Protein AF-A0A5K0ZBX3-F1 (afdb_monomer_lite)

Sequence (107 aa):
KVVLGSLRELPEEIGRLTSLRVLQLAEGHMQKIPESVGRLTNLQELKEILCADLKTIPDISNLQALRRLRLSNCYRLMDVPGLSKLRCLESLKLDACEALDMNDMIK

InterPro domains:
  IPR032675 Leucine-rich repeat domain superfamily [G3DSA:3.80.10.10] (5-105)
  IPR055414 Disease resistance R13L4/SHOC-2-like, LRR domain [PF23598] (7-98)

Foldseek 3Di:
DDEAAADQEDDLCVLVPLCAAEYHDAHYQHAAYDLSVLNNLNHAYDERAQHQNHQEYHANLSNQNHAYDYYENNCNHAEYHNLCNHPRHNYDHDHNPNNYDCPVVVD

Structure (mmCIF, N/CA/C/O backbone):
data_AF-A0A5K0ZBX3-F1
#
_entry.id   AF-A0A5K0ZBX3-F1
#
loop_
_atom_site.group_PDB
_atom_site.id
_atom_site.type_symbol
_atom_site.label_atom_id
_atom_site.label_alt_id
_atom_site.label_comp_id
_atom_site.label_asym_id
_atom_site.label_entity_id
_atom_site.label_seq_id
_atom_site.pdbx_PDB_ins_code
_atom_site.Cartn_x
_atom_site.Cartn_y
_atom_site.Cartn_z
_atom_site.occupancy
_atom_site.B_iso_or_equiv
_atom_site.auth_seq_id
_atom_site.auth_comp_id
_atom_site.auth_asym_id
_atom_site.auth_atom_id
_atom_site.pdbx_PDB_model_num
ATOM 1 N N . LYS A 1 1 ? -15.999 -3.789 2.372 1.00 85.94 1 LYS A N 1
ATOM 2 C CA . LYS A 1 1 ? -15.137 -4.193 1.235 1.00 85.94 1 LYS A CA 1
ATOM 3 C C . LYS A 1 1 ? -15.500 -3.293 0.068 1.00 85.94 1 LYS A C 1
ATOM 5 O O . LYS A 1 1 ? -16.689 -3.108 -0.141 1.00 85.94 1 LYS A O 1
ATOM 10 N N . VAL A 1 2 ? -14.520 -2.742 -0.639 1.00 84.56 2 VAL A N 1
ATOM 11 C CA . VAL A 1 2 ? -14.715 -1.976 -1.879 1.00 84.56 2 VAL A CA 1
ATOM 12 C C . VAL A 1 2 ? -13.906 -2.665 -2.974 1.00 84.56 2 VAL A C 1
ATOM 14 O O . VAL A 1 2 ? -12.758 -3.042 -2.732 1.00 84.56 2 VAL A O 1
ATOM 17 N N . VAL A 1 3 ? -14.528 -2.875 -4.134 1.00 82.25 3 VAL A N 1
ATOM 18 C CA . VAL A 1 3 ? -13.886 -3.397 -5.346 1.00 82.25 3 VAL A CA 1
ATOM 19 C C . VAL A 1 3 ? -14.121 -2.373 -6.442 1.00 82.25 3 VAL A C 1
ATOM 21 O O . VAL A 1 3 ? -15.266 -1.993 -6.675 1.00 82.25 3 VAL A O 1
ATOM 24 N N . LEU A 1 4 ? -13.051 -1.910 -7.071 1.00 76.81 4 LEU A N 1
ATOM 25 C CA . LEU A 1 4 ? -13.109 -0.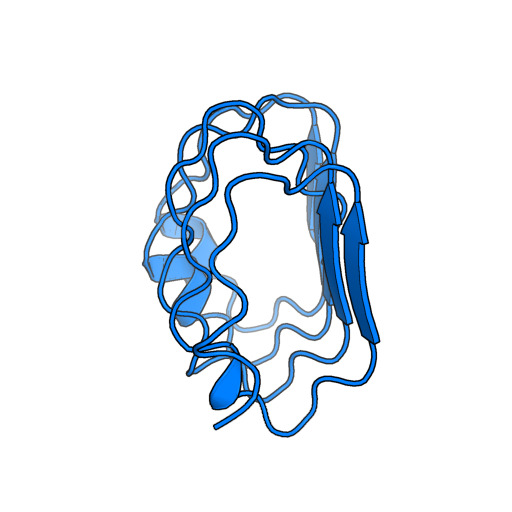948 -8.166 1.00 76.81 4 LEU A CA 1
ATOM 26 C C . LEU A 1 4 ? -12.508 -1.609 -9.403 1.00 76.81 4 LEU A C 1
ATOM 28 O O . LEU A 1 4 ? -11.437 -2.197 -9.291 1.00 76.81 4 LEU A O 1
ATOM 32 N N . GLY A 1 5 ? -13.226 -1.547 -10.527 1.00 63.91 5 GLY A N 1
ATOM 33 C CA . GLY A 1 5 ? -12.800 -2.042 -11.838 1.00 63.91 5 GLY A CA 1
ATOM 34 C C . GLY A 1 5 ? -12.505 -0.874 -12.780 1.00 63.91 5 GLY A C 1
ATOM 35 O O . GLY A 1 5 ? -13.309 0.055 -12.855 1.00 63.91 5 GLY A O 1
ATOM 36 N N . SER A 1 6 ? -11.362 -0.898 -13.471 1.00 68.50 6 SER A N 1
ATOM 37 C CA . SER A 1 6 ? -10.984 0.059 -14.535 1.00 68.50 6 SER A CA 1
ATOM 38 C C . SER A 1 6 ? -10.773 1.526 -14.148 1.00 68.50 6 SER A C 1
ATOM 40 O O . SER A 1 6 ? -10.779 2.403 -15.014 1.00 68.50 6 SER A O 1
ATOM 42 N N . LEU A 1 7 ? -10.482 1.815 -12.879 1.00 72.56 7 LEU A N 1
ATOM 43 C CA . LEU A 1 7 ? -10.016 3.145 -12.479 1.00 72.56 7 LEU A CA 1
ATOM 44 C C . LEU A 1 7 ? -8.512 3.304 -12.723 1.00 72.56 7 LEU A C 1
ATOM 46 O O . LEU A 1 7 ? -7.722 2.412 -12.426 1.00 72.56 7 LEU A O 1
ATOM 50 N N . ARG A 1 8 ? -8.124 4.468 -13.253 1.00 81.75 8 ARG A N 1
ATOM 51 C CA . ARG A 1 8 ? -6.718 4.901 -13.326 1.00 81.75 8 ARG A CA 1
ATOM 52 C C . ARG A 1 8 ? -6.300 5.687 -12.088 1.00 81.75 8 ARG A C 1
ATOM 54 O O . ARG A 1 8 ? -5.125 5.692 -11.735 1.00 81.75 8 ARG A O 1
ATOM 61 N N . GLU A 1 9 ? -7.252 6.333 -11.424 1.00 86.75 9 GLU A N 1
ATOM 62 C CA . GLU A 1 9 ? -7.014 7.131 -10.226 1.00 86.75 9 GLU A CA 1
ATOM 63 C C . GLU A 1 9 ? -8.130 6.898 -9.209 1.00 86.75 9 GLU A C 1
ATOM 65 O O . GLU A 1 9 ? -9.296 6.719 -9.572 1.00 86.75 9 GLU A O 1
ATOM 70 N N . LEU A 1 10 ? -7.765 6.899 -7.929 1.00 87.94 10 LEU A N 1
ATOM 71 C CA . LEU A 1 10 ? -8.723 6.881 -6.828 1.00 87.94 10 LEU A CA 1
ATOM 72 C C . LEU A 1 10 ? -9.043 8.315 -6.377 1.00 87.94 10 LEU A C 1
ATOM 74 O O . LEU A 1 10 ? -8.127 9.134 -6.280 1.00 87.94 10 LEU A O 1
ATOM 78 N N . PRO A 1 11 ? -10.308 8.613 -6.040 1.00 90.94 11 PRO A N 1
ATOM 79 C CA . PRO A 1 11 ? -10.691 9.909 -5.490 1.00 90.94 11 PRO A CA 1
ATOM 80 C C . PRO A 1 11 ? -10.164 10.086 -4.056 1.00 90.94 11 PRO A 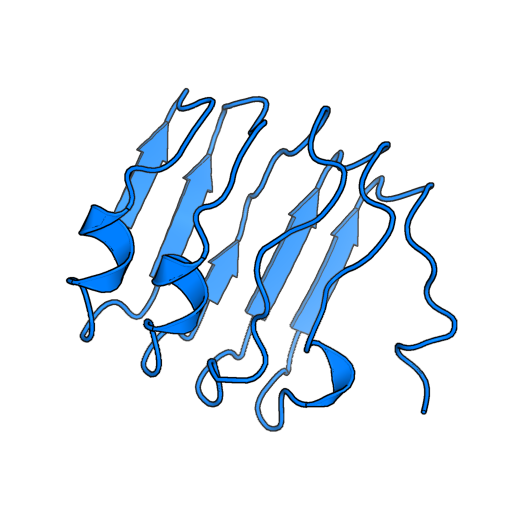C 1
ATOM 82 O O . PRO A 1 11 ? -10.117 9.120 -3.289 1.00 90.94 11 PRO A O 1
ATOM 85 N N . GLU A 1 12 ? -9.824 11.318 -3.662 1.00 94.06 12 GLU A N 1
ATOM 86 C CA . GLU A 1 12 ? -9.362 11.651 -2.297 1.00 94.06 12 GLU A CA 1
ATOM 87 C C . GLU A 1 12 ? -10.404 11.310 -1.213 1.00 94.06 12 GLU A C 1
ATOM 89 O O . GLU A 1 12 ? -10.096 11.057 -0.046 1.00 94.06 12 GLU A O 1
ATOM 94 N N . GLU A 1 13 ? -11.675 11.244 -1.593 1.00 95.31 13 GLU A N 1
ATOM 95 C CA . GLU A 1 13 ? -12.781 10.875 -0.723 1.00 95.31 13 GLU A CA 1
ATOM 96 C C . GLU A 1 13 ? -12.679 9.432 -0.212 1.00 95.31 13 GLU A C 1
ATOM 98 O O . GLU A 1 13 ? -13.323 9.110 0.791 1.00 95.31 13 GLU A O 1
ATOM 103 N N . ILE A 1 14 ? -11.853 8.573 -0.830 1.00 93.25 14 ILE A N 1
ATOM 104 C CA . ILE A 1 14 ? -11.646 7.196 -0.367 1.00 93.25 14 ILE A CA 1
ATOM 105 C C . ILE A 1 14 ? -11.212 7.160 1.102 1.00 93.25 14 ILE A C 1
ATOM 107 O O . ILE A 1 14 ? -11.702 6.320 1.855 1.00 93.25 14 ILE A O 1
ATOM 111 N N . GLY A 1 15 ? -10.396 8.120 1.556 1.00 93.75 15 GLY A N 1
ATOM 112 C CA . GLY A 1 15 ? -9.944 8.191 2.948 1.00 93.75 15 GLY A CA 1
ATOM 113 C C . GLY A 1 15 ? -11.038 8.516 3.965 1.00 93.75 15 GLY A C 1
ATOM 114 O O . GLY A 1 15 ? -10.797 8.416 5.166 1.00 93.75 15 GLY A O 1
ATOM 115 N N . ARG A 1 16 ? -12.252 8.878 3.525 1.00 96.31 16 ARG A N 1
ATOM 116 C CA . ARG A 1 16 ? -13.418 9.034 4.414 1.00 96.31 16 ARG A CA 1
ATOM 117 C C . ARG A 1 16 ? -14.001 7.690 4.840 1.00 96.31 16 ARG A C 1
ATOM 119 O O . ARG A 1 16 ? -14.749 7.631 5.813 1.00 96.31 16 ARG A O 1
ATOM 126 N N . LEU A 1 17 ? -13.661 6.606 4.143 1.00 96.19 17 LEU A N 1
ATOM 127 C CA . LEU A 1 17 ? -14.136 5.260 4.445 1.00 96.19 17 LEU A CA 1
ATOM 128 C C . LEU A 1 17 ? -13.333 4.634 5.597 1.00 96.19 17 LEU A C 1
ATOM 130 O O . LEU A 1 17 ? -12.776 3.552 5.460 1.00 96.19 17 LEU A O 1
ATOM 134 N N . THR A 1 18 ? -13.274 5.281 6.760 1.00 93.31 18 THR A N 1
ATOM 135 C CA . THR A 1 18 ? -12.426 4.862 7.899 1.00 93.31 18 THR A CA 1
ATOM 136 C C . THR A 1 18 ? -12.761 3.477 8.459 1.00 93.31 18 THR A C 1
ATOM 138 O O . THR A 1 18 ? -11.927 2.864 9.117 1.00 93.31 18 THR A O 1
ATOM 141 N N . SER A 1 19 ? -13.957 2.948 8.181 1.00 96.62 19 SER A N 1
ATOM 142 C CA . SER A 1 19 ? -14.366 1.574 8.527 1.00 96.62 19 SER A CA 1
ATOM 143 C C . SER A 1 19 ? -14.001 0.530 7.457 1.00 96.62 19 SER A C 1
ATOM 145 O O . SER A 1 19 ? -14.331 -0.652 7.596 1.00 96.62 19 SER A O 1
ATOM 147 N N . LEU A 1 20 ? -13.366 0.941 6.356 1.00 97.50 20 LEU A N 1
ATOM 148 C CA . LEU A 1 20 ? -13.013 0.057 5.253 1.00 97.50 20 LEU A CA 1
ATOM 149 C C . LEU A 1 20 ? -11.934 -0.937 5.684 1.00 97.50 20 LEU A C 1
ATOM 151 O O . LEU A 1 20 ? -10.846 -0.549 6.085 1.00 97.50 20 LEU A O 1
ATOM 155 N N . ARG A 1 21 ? -12.233 -2.232 5.541 1.00 97.88 21 ARG A N 1
ATOM 156 C CA . ARG A 1 21 ? -11.298 -3.326 5.863 1.00 97.88 21 ARG A CA 1
ATOM 157 C C . ARG A 1 21 ? -10.600 -3.932 4.651 1.00 97.88 21 ARG A C 1
ATOM 159 O O . ARG A 1 21 ? -9.539 -4.521 4.790 1.00 97.88 21 ARG A O 1
ATOM 166 N N . VAL A 1 22 ? -11.201 -3.826 3.470 1.00 96.81 22 VAL A N 1
ATOM 167 C CA . VAL A 1 22 ? -10.678 -4.435 2.240 1.00 96.81 22 VAL A CA 1
ATOM 168 C C . VAL A 1 22 ? -10.873 -3.459 1.095 1.00 96.81 22 VAL A C 1
ATOM 170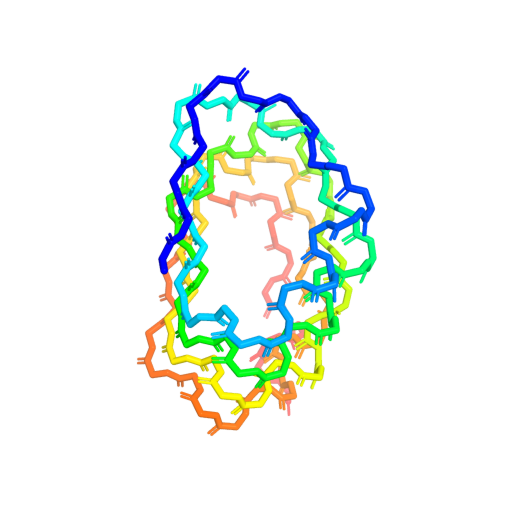 O O . VAL A 1 22 ? -12.022 -3.105 0.805 1.00 96.81 22 VAL A O 1
ATOM 173 N N . LEU A 1 23 ? -9.767 -3.087 0.457 1.00 93.19 23 LEU A N 1
ATOM 174 C CA . LEU A 1 23 ? -9.711 -2.302 -0.769 1.00 93.19 23 LEU A CA 1
ATOM 175 C C . LEU A 1 23 ? -9.067 -3.159 -1.864 1.00 93.19 23 LEU A C 1
ATOM 177 O O . LEU A 1 23 ? -7.938 -3.630 -1.722 1.00 93.19 23 LEU A O 1
ATOM 181 N N . GLN A 1 24 ? -9.823 -3.393 -2.932 1.00 89.44 24 GLN A N 1
ATOM 182 C CA . GLN A 1 24 ? -9.413 -4.185 -4.086 1.00 89.44 24 GLN A CA 1
ATOM 183 C C . GLN A 1 24 ? -9.522 -3.311 -5.339 1.00 89.44 24 GLN A C 1
ATOM 185 O O . GLN A 1 24 ? -10.593 -2.765 -5.611 1.00 89.44 24 GLN A O 1
ATOM 190 N N . LEU A 1 25 ? -8.415 -3.151 -6.064 1.00 81.50 25 LEU A N 1
ATOM 191 C CA . LEU A 1 25 ? -8.304 -2.264 -7.229 1.00 81.50 25 LEU A CA 1
ATOM 192 C C . LEU A 1 25 ? -8.116 -3.097 -8.501 1.00 81.50 25 LEU A C 1
ATOM 194 O O . LEU A 1 25 ? -7.045 -3.091 -9.092 1.00 81.50 25 LEU A O 1
ATOM 198 N N . ALA A 1 26 ? -9.130 -3.871 -8.880 1.00 69.44 26 ALA A N 1
ATOM 199 C CA . ALA A 1 26 ? -9.031 -4.776 -10.016 1.00 69.44 26 ALA A CA 1
ATOM 200 C C . ALA A 1 26 ? -8.995 -4.015 -11.360 1.00 69.44 26 ALA A C 1
ATOM 202 O O . ALA A 1 26 ? -9.612 -2.965 -11.531 1.00 69.44 26 ALA A O 1
ATOM 203 N N . GLU A 1 27 ? -8.307 -4.592 -12.345 1.00 61.09 27 GLU A N 1
ATOM 204 C CA . GLU A 1 27 ? -8.492 -4.289 -13.775 1.00 61.09 27 GLU A CA 1
ATOM 205 C C . GLU A 1 27 ? -8.334 -2.817 -14.199 1.00 61.09 27 GLU A C 1
ATOM 207 O O . GLU A 1 27 ? -9.099 -2.312 -15.020 1.00 61.09 27 GLU A O 1
ATOM 212 N N . GLY A 1 28 ? -7.326 -2.115 -13.683 1.00 60.59 28 GLY A N 1
ATOM 213 C CA . GLY A 1 28 ? -6.956 -0.786 -14.169 1.00 60.59 28 GLY A CA 1
ATOM 214 C C . GLY A 1 28 ? -5.463 -0.553 -14.024 1.00 60.59 28 GLY A C 1
ATOM 215 O O . GLY A 1 28 ? -4.906 -0.907 -12.994 1.00 60.59 28 GLY A O 1
ATOM 216 N N . HIS A 1 29 ? -4.821 0.032 -15.042 1.00 73.44 29 HIS A N 1
ATOM 217 C CA . HIS A 1 29 ? -3.447 0.536 -14.962 1.00 73.44 29 HIS A CA 1
ATOM 218 C C . HIS A 1 29 ? -3.420 1.739 -14.010 1.00 73.44 29 HIS A C 1
ATOM 220 O O . HIS A 1 29 ? -3.463 2.885 -14.460 1.00 73.44 29 HIS A O 1
ATOM 226 N N . MET A 1 30 ? -3.441 1.480 -12.700 1.00 82.38 30 MET A N 1
ATOM 227 C CA . MET A 1 30 ? -3.485 2.529 -11.684 1.00 82.38 30 MET A CA 1
ATOM 228 C C . MET A 1 30 ? -2.279 3.455 -11.850 1.00 82.38 30 MET A C 1
ATOM 230 O O . MET A 1 30 ? -1.134 3.009 -11.816 1.00 82.38 30 MET A O 1
ATOM 234 N N . GLN A 1 31 ? -2.559 4.742 -12.033 1.00 83.19 31 GLN A N 1
ATOM 235 C CA . GLN A 1 31 ? -1.582 5.814 -12.222 1.00 83.19 31 GLN A CA 1
ATOM 236 C C . GLN A 1 31 ? -1.404 6.643 -10.953 1.00 83.19 31 GLN A C 1
ATOM 238 O O . GLN A 1 31 ? -0.319 7.173 -10.722 1.00 83.19 31 GLN A O 1
ATOM 243 N N . LYS A 1 32 ? -2.450 6.748 -10.119 1.00 85.62 32 LYS A N 1
ATOM 244 C CA . LYS A 1 32 ? -2.403 7.537 -8.886 1.00 85.62 32 LYS A CA 1
ATOM 245 C C . LYS A 1 32 ? -3.252 6.945 -7.769 1.00 85.62 32 LYS A C 1
ATOM 247 O O . LYS A 1 32 ? -4.454 6.737 -7.925 1.00 85.62 32 LYS A O 1
ATOM 252 N N . ILE A 1 33 ? -2.629 6.746 -6.612 1.00 89.19 33 ILE A N 1
ATOM 253 C CA . ILE A 1 33 ? -3.305 6.436 -5.351 1.00 89.19 33 ILE A CA 1
ATOM 254 C C . ILE A 1 33 ? -3.194 7.689 -4.459 1.00 89.19 33 ILE A C 1
ATOM 256 O O . ILE A 1 33 ? -2.082 8.174 -4.264 1.00 89.19 33 ILE A O 1
ATOM 260 N N . PRO A 1 34 ? -4.307 8.250 -3.959 1.00 92.56 34 PRO A N 1
ATOM 261 C CA . PRO A 1 34 ? -4.317 9.490 -3.194 1.00 92.56 34 PRO A CA 1
ATOM 262 C C . PRO A 1 34 ? -3.751 9.296 -1.786 1.00 92.56 34 PRO A C 1
ATOM 264 O O . PRO A 1 34 ? -3.894 8.224 -1.192 1.00 92.56 34 PRO A O 1
ATOM 267 N N . GLU A 1 35 ? -3.181 10.357 -1.211 1.00 95.19 35 GLU A N 1
ATOM 268 C CA . GLU A 1 35 ? -2.591 10.341 0.140 1.00 95.19 35 GLU A CA 1
ATOM 269 C C . GLU A 1 35 ? -3.595 9.944 1.222 1.00 95.19 35 GLU A C 1
ATOM 271 O O . GLU A 1 35 ? -3.252 9.298 2.215 1.00 95.19 35 GLU A O 1
ATOM 276 N N . SER A 1 36 ? -4.871 10.261 1.006 1.00 96.19 36 SER A N 1
ATOM 277 C CA . SER A 1 36 ? -5.972 9.873 1.882 1.00 96.19 36 SER A CA 1
ATOM 278 C C . SER A 1 36 ? -6.122 8.363 2.099 1.00 96.19 36 SER A C 1
ATOM 280 O O . SER A 1 36 ? -6.715 7.977 3.108 1.00 96.19 36 SER A O 1
ATOM 282 N N . VAL A 1 37 ? -5.544 7.495 1.253 1.00 95.06 37 VAL A N 1
ATOM 283 C CA . VAL A 1 37 ? -5.473 6.046 1.529 1.00 95.06 37 VAL A CA 1
ATOM 284 C C . VAL A 1 37 ? -4.750 5.763 2.845 1.00 95.06 37 VAL A C 1
ATOM 286 O O . VAL A 1 37 ? -5.192 4.883 3.580 1.00 95.06 37 VAL A O 1
ATOM 289 N N . GLY A 1 38 ? -3.740 6.556 3.217 1.00 94.81 38 GLY A N 1
ATOM 290 C CA . GLY A 1 38 ? -3.051 6.448 4.507 1.00 94.81 38 GLY A CA 1
ATOM 291 C C . GLY A 1 38 ? -3.956 6.690 5.726 1.00 94.81 38 GLY A C 1
ATOM 292 O O . GLY A 1 38 ? -3.582 6.360 6.848 1.00 94.81 38 GLY A O 1
ATOM 293 N N . ARG A 1 39 ? -5.174 7.223 5.541 1.00 96.62 39 ARG A N 1
ATOM 294 C CA . ARG A 1 39 ? -6.159 7.448 6.619 1.00 96.62 39 ARG A CA 1
ATOM 295 C C . ARG A 1 39 ? -7.021 6.223 6.925 1.00 96.62 39 ARG A C 1
ATOM 297 O O . ARG A 1 39 ? -7.780 6.238 7.894 1.00 96.62 39 ARG A O 1
ATOM 304 N N . LEU A 1 40 ? -6.934 5.165 6.120 1.00 96.81 40 LEU A N 1
ATOM 305 C CA . LEU A 1 40 ? -7.743 3.955 6.263 1.00 96.81 40 LEU A CA 1
ATOM 306 C C . LEU A 1 40 ? -7.203 3.041 7.376 1.00 96.81 40 LEU A C 1
ATOM 308 O O . LEU A 1 40 ? -6.852 1.894 7.137 1.00 96.81 40 LEU A O 1
ATOM 312 N N . THR A 1 41 ? -7.137 3.527 8.613 1.00 95.88 41 THR A N 1
ATOM 313 C CA . THR A 1 41 ? -6.462 2.846 9.738 1.00 95.88 41 THR A CA 1
ATOM 314 C C . THR A 1 41 ? -7.021 1.458 10.081 1.00 95.88 41 THR A C 1
ATOM 316 O O . THR A 1 41 ? -6.306 0.644 10.659 1.00 95.88 41 THR A O 1
ATOM 319 N N . ASN A 1 42 ? -8.266 1.154 9.688 1.00 97.44 42 ASN A N 1
ATOM 320 C CA . ASN A 1 42 ? -8.889 -0.170 9.833 1.00 97.44 42 ASN A CA 1
ATOM 321 C C . ASN A 1 42 ? -8.695 -1.095 8.616 1.00 97.44 42 ASN A C 1
ATOM 323 O O . ASN A 1 42 ? -9.263 -2.193 8.588 1.00 97.44 42 ASN A O 1
ATOM 327 N N . LEU A 1 43 ? -7.942 -0.669 7.598 1.00 97.94 43 LEU A N 1
ATOM 328 C CA . LEU A 1 43 ? -7.711 -1.451 6.389 1.00 97.94 43 LEU A CA 1
ATOM 329 C C . LEU A 1 43 ? -6.846 -2.666 6.710 1.00 97.94 43 LEU A C 1
ATOM 331 O O . LEU A 1 43 ? -5.752 -2.534 7.239 1.00 97.94 43 LEU A O 1
ATOM 335 N N . GLN A 1 44 ? -7.344 -3.850 6.365 1.00 98.12 44 GLN A N 1
ATOM 336 C CA . GLN A 1 44 ? -6.694 -5.138 6.613 1.00 98.12 44 GLN A CA 1
ATOM 337 C C . GLN A 1 44 ? -6.110 -5.740 5.337 1.00 98.12 44 GLN A C 1
ATOM 339 O O . GLN A 1 44 ? -5.116 -6.464 5.389 1.00 98.12 44 GLN A O 1
ATOM 344 N N . GLU A 1 45 ? -6.715 -5.444 4.188 1.00 97.12 45 GLU A N 1
ATOM 345 C CA . GLU A 1 45 ? -6.250 -5.910 2.888 1.00 97.12 45 GLU A CA 1
ATOM 346 C C . GLU A 1 45 ? -6.239 -4.774 1.869 1.00 97.12 45 GLU A C 1
ATOM 348 O O . GLU A 1 45 ? -7.282 -4.170 1.596 1.00 97.12 45 GLU A O 1
ATOM 353 N N . LEU A 1 46 ? -5.075 -4.567 1.260 1.00 93.38 46 LEU A N 1
ATOM 354 C CA . LEU A 1 46 ? -4.890 -3.761 0.065 1.00 93.38 46 LEU A CA 1
ATOM 355 C C . LEU A 1 46 ? -4.340 -4.682 -1.022 1.00 93.38 46 LEU A C 1
ATOM 357 O O . LEU A 1 46 ? -3.210 -5.165 -0.922 1.00 93.38 46 LEU A O 1
ATOM 361 N N . LYS A 1 47 ? -5.164 -5.019 -2.014 1.00 89.88 47 LYS A N 1
ATOM 362 C CA . LYS A 1 47 ? -4.824 -6.094 -2.952 1.00 89.88 47 LYS A CA 1
ATOM 363 C C . LYS A 1 47 ? -5.236 -5.817 -4.384 1.00 89.88 47 LYS A C 1
ATOM 365 O O . LYS A 1 47 ? -6.118 -5.004 -4.649 1.00 89.88 47 LYS A O 1
ATOM 370 N N . GLU A 1 48 ? -4.621 -6.606 -5.260 1.00 79.06 48 GLU A N 1
ATOM 371 C CA . GLU A 1 48 ? -4.890 -6.653 -6.699 1.00 79.06 48 GLU A CA 1
ATOM 372 C C . GLU A 1 48 ? -4.607 -5.326 -7.392 1.00 79.06 48 GLU A C 1
ATOM 374 O O . GLU A 1 48 ? -5.227 -5.008 -8.393 1.00 79.06 48 GLU A O 1
ATOM 379 N N . ILE A 1 49 ? -3.653 -4.556 -6.867 1.00 75.19 49 ILE A N 1
ATOM 380 C CA . ILE A 1 49 ? -3.245 -3.299 -7.481 1.00 75.19 49 ILE A CA 1
ATOM 381 C C . ILE A 1 49 ? -2.400 -3.617 -8.710 1.00 75.19 49 ILE A C 1
ATOM 383 O O . ILE A 1 49 ? -1.276 -4.096 -8.570 1.00 75.19 49 ILE A O 1
ATOM 387 N N . LEU A 1 50 ? -2.941 -3.322 -9.891 1.00 75.88 50 LEU A N 1
ATOM 388 C CA . LEU A 1 50 ? -2.265 -3.500 -11.172 1.00 75.88 50 LEU A CA 1
ATOM 389 C C . LEU A 1 50 ? -1.684 -2.155 -11.634 1.00 75.88 50 LEU A C 1
ATOM 391 O O . LEU A 1 50 ? -2.334 -1.379 -12.324 1.00 75.88 50 LEU A O 1
ATOM 395 N N . CYS A 1 51 ? -0.478 -1.809 -11.187 1.00 74.06 51 CYS A N 1
ATOM 396 C CA . CYS A 1 51 ? 0.001 -0.422 -11.237 1.00 74.06 51 CYS A CA 1
ATOM 397 C C . CYS A 1 51 ? 1.165 -0.161 -12.190 1.00 74.06 51 CYS A C 1
ATOM 399 O O . CYS A 1 51 ? 2.203 0.372 -11.810 1.00 74.06 51 CYS A O 1
ATOM 401 N N . ALA A 1 52 ? 0.928 -0.485 -13.459 1.00 72.81 52 ALA A N 1
ATOM 402 C CA . ALA A 1 52 ? 1.856 -0.314 -14.570 1.00 72.81 52 ALA A CA 1
ATOM 403 C C . ALA A 1 52 ? 2.621 1.028 -14.553 1.00 72.81 52 ALA A C 1
ATOM 405 O O . ALA A 1 52 ? 3.847 1.064 -14.615 1.00 72.81 52 ALA A O 1
ATOM 406 N N . ASP A 1 53 ? 1.912 2.144 -14.396 1.00 79.44 53 ASP A N 1
ATOM 407 C CA . ASP A 1 53 ? 2.515 3.477 -14.491 1.00 79.44 53 ASP A CA 1
ATOM 408 C C . ASP A 1 53 ? 2.800 4.147 -13.144 1.00 79.44 53 ASP A C 1
ATOM 410 O O . ASP A 1 53 ? 3.319 5.266 -13.110 1.00 79.44 53 ASP A O 1
ATOM 414 N N . LEU A 1 54 ? 2.490 3.479 -12.034 1.00 83.12 54 LEU A N 1
ATOM 415 C CA . LEU A 1 54 ? 2.633 4.061 -10.710 1.00 83.12 54 LEU A CA 1
ATOM 416 C C . LEU A 1 54 ? 4.102 4.074 -10.289 1.00 83.12 54 LEU A C 1
ATOM 418 O O . LEU A 1 54 ? 4.740 3.030 -10.205 1.00 83.12 54 LEU A O 1
ATOM 422 N N . LYS A 1 55 ? 4.628 5.266 -9.998 1.00 83.44 55 LYS A N 1
ATOM 423 C CA . LYS A 1 55 ? 6.012 5.443 -9.527 1.00 83.44 55 LYS A CA 1
ATOM 424 C C . LYS A 1 55 ? 6.170 5.273 -8.019 1.00 83.44 55 LYS A C 1
ATOM 426 O O . LYS A 1 55 ? 7.235 4.885 -7.554 1.00 83.44 55 LYS A O 1
ATOM 431 N N . THR A 1 56 ? 5.123 5.589 -7.265 1.00 85.62 56 THR A N 1
ATOM 432 C CA . THR A 1 56 ? 5.077 5.509 -5.802 1.00 85.62 56 THR A CA 1
ATOM 433 C C . THR A 1 56 ? 3.629 5.339 -5.342 1.00 85.62 56 THR A C 1
ATOM 435 O O . THR A 1 56 ? 2.704 5.740 -6.053 1.00 85.62 56 THR A O 1
ATOM 438 N N . ILE A 1 57 ? 3.425 4.757 -4.164 1.00 88.38 57 ILE A N 1
ATOM 439 C CA . ILE A 1 57 ? 2.135 4.748 -3.465 1.00 88.38 57 ILE A CA 1
ATOM 440 C C . ILE A 1 57 ? 2.185 5.774 -2.314 1.00 88.38 57 ILE A C 1
ATOM 442 O O . ILE A 1 57 ? 3.276 6.159 -1.897 1.00 88.38 57 ILE A O 1
ATOM 446 N N . PRO A 1 58 ? 1.046 6.236 -1.770 1.00 92.19 58 PRO A N 1
ATOM 447 C CA . PRO A 1 58 ? 1.057 7.110 -0.599 1.00 92.19 58 PRO A CA 1
ATOM 448 C C . PRO A 1 58 ? 1.666 6.420 0.626 1.00 92.19 58 PRO A C 1
ATOM 450 O O . PRO A 1 58 ? 1.668 5.193 0.709 1.00 92.19 58 PRO A O 1
ATO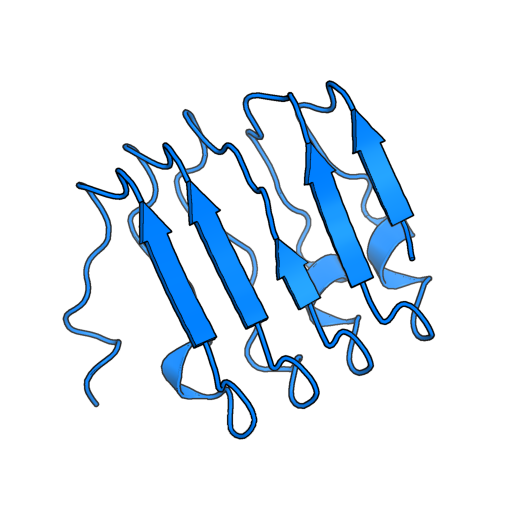M 453 N N . ASP A 1 59 ? 2.116 7.211 1.604 1.00 94.00 59 ASP A N 1
ATOM 454 C CA . ASP A 1 59 ? 2.633 6.686 2.871 1.00 94.00 59 ASP A CA 1
ATOM 455 C C . ASP A 1 59 ? 1.567 5.847 3.590 1.00 94.00 59 ASP A C 1
ATOM 457 O O . ASP A 1 59 ? 0.514 6.340 4.012 1.00 94.00 59 ASP A O 1
ATOM 461 N N . ILE A 1 60 ? 1.856 4.554 3.729 1.00 94.81 60 ILE A N 1
ATOM 462 C CA . ILE A 1 60 ? 0.977 3.584 4.380 1.00 94.81 60 ILE A CA 1
ATOM 463 C C . ILE A 1 60 ? 1.348 3.326 5.842 1.00 94.81 60 ILE A C 1
ATOM 465 O O . ILE A 1 60 ? 0.747 2.461 6.471 1.00 94.81 60 ILE A O 1
ATOM 469 N N . SER A 1 61 ? 2.274 4.086 6.431 1.00 94.81 61 SER A N 1
ATOM 470 C CA . SER A 1 61 ? 2.744 3.892 7.810 1.00 94.81 61 SER A CA 1
ATOM 471 C C . SER A 1 61 ? 1.644 3.938 8.873 1.00 94.81 61 SER A C 1
ATOM 473 O O . SER A 1 61 ? 1.807 3.365 9.947 1.00 94.81 61 SER A O 1
ATOM 475 N N . ASN A 1 62 ? 0.502 4.563 8.586 1.00 95.75 62 ASN A N 1
ATOM 476 C CA . ASN A 1 62 ? -0.646 4.620 9.493 1.00 95.75 62 ASN A CA 1
ATOM 477 C C . ASN A 1 62 ? -1.600 3.416 9.371 1.00 95.75 62 ASN A C 1
ATOM 479 O O . ASN A 1 62 ? -2.499 3.261 10.200 1.00 95.75 62 ASN A O 1
ATOM 483 N N . LEU A 1 63 ? -1.416 2.536 8.380 1.00 96.50 63 LEU A N 1
ATOM 484 C CA . LEU A 1 63 ? -2.267 1.364 8.146 1.00 96.50 63 LEU A CA 1
ATOM 485 C C . LEU A 1 63 ? -1.897 0.205 9.082 1.00 96.50 63 LEU A C 1
ATOM 487 O O . LEU A 1 63 ? -1.587 -0.900 8.653 1.00 96.50 63 LEU A O 1
ATOM 491 N N . GLN A 1 64 ? -1.934 0.450 10.390 1.00 96.06 64 GLN A N 1
ATOM 492 C CA . GLN A 1 64 ? -1.468 -0.495 11.410 1.00 96.06 64 GLN A CA 1
ATOM 493 C C . GLN A 1 64 ? -2.310 -1.778 11.494 1.00 96.06 64 GLN A C 1
ATOM 495 O O . GLN A 1 64 ? -1.837 -2.776 12.025 1.00 96.06 64 GLN A O 1
ATOM 500 N N . ALA A 1 65 ? -3.526 -1.786 10.939 1.00 97.25 65 ALA A N 1
ATOM 501 C CA . ALA A 1 65 ? -4.344 -2.990 10.803 1.00 97.25 65 ALA A CA 1
ATOM 502 C C . ALA A 1 65 ? -4.051 -3.801 9.525 1.00 97.25 65 ALA A C 1
ATOM 504 O O . ALA A 1 65 ? -4.667 -4.855 9.339 1.00 97.25 65 ALA A O 1
ATOM 505 N N . LEU A 1 66 ? -3.160 -3.333 8.639 1.00 97.62 66 LEU A N 1
ATOM 506 C CA . LEU A 1 66 ? -2.923 -3.950 7.335 1.00 97.62 66 LEU A CA 1
ATOM 507 C C . LEU A 1 66 ? -2.185 -5.275 7.495 1.00 97.62 66 LEU A C 1
ATOM 509 O O . LEU A 1 66 ? -1.051 -5.317 7.960 1.00 97.62 66 LEU A O 1
ATOM 513 N N . ARG A 1 67 ? -2.834 -6.360 7.065 1.00 97.81 67 ARG A N 1
ATOM 514 C CA . ARG A 1 67 ? -2.314 -7.732 7.149 1.00 97.81 67 ARG A CA 1
ATOM 515 C C . ARG A 1 67 ? -1.846 -8.258 5.805 1.00 97.81 67 ARG A C 1
ATOM 517 O O . ARG A 1 67 ? -0.967 -9.113 5.754 1.00 97.81 67 ARG A O 1
ATOM 524 N N . ARG A 1 68 ? -2.443 -7.782 4.710 1.00 96.81 68 ARG A N 1
ATOM 525 C CA . ARG A 1 68 ? -2.120 -8.234 3.353 1.00 96.81 68 ARG A CA 1
ATOM 526 C C . ARG A 1 68 ? -1.928 -7.055 2.414 1.00 96.81 68 ARG A C 1
ATOM 528 O O . ARG A 1 68 ? -2.869 -6.289 2.204 1.00 96.81 68 ARG A O 1
ATOM 535 N N . LEU A 1 69 ? -0.749 -6.989 1.805 1.00 93.88 69 LEU A N 1
ATOM 536 C CA . LEU A 1 69 ? -0.425 -6.083 0.709 1.00 93.88 69 LEU A CA 1
ATOM 537 C C . LEU A 1 69 ? -0.068 -6.910 -0.529 1.00 93.88 69 LEU A C 1
ATOM 539 O O . LEU A 1 69 ? 0.836 -7.745 -0.478 1.00 93.88 69 LEU A O 1
ATOM 543 N N . ARG A 1 70 ? -0.798 -6.711 -1.631 1.00 92.00 70 ARG A N 1
ATOM 544 C CA . ARG A 1 70 ? -0.486 -7.333 -2.926 1.00 92.00 70 ARG A CA 1
ATOM 545 C C . ARG A 1 70 ? -0.420 -6.281 -4.021 1.00 92.00 70 ARG A C 1
ATOM 547 O O . ARG A 1 70 ? -1.449 -5.688 -4.352 1.00 92.00 70 ARG A O 1
ATOM 554 N N . LEU A 1 71 ? 0.774 -6.109 -4.572 1.00 88.44 71 LEU A N 1
ATOM 555 C CA . LEU A 1 71 ? 1.061 -5.258 -5.721 1.00 88.44 71 LEU A CA 1
ATOM 556 C C . LEU A 1 71 ? 1.500 -6.162 -6.874 1.00 88.44 71 LEU A C 1
ATOM 558 O O . LEU A 1 71 ? 2.329 -7.052 -6.671 1.00 88.44 71 LEU A O 1
ATOM 562 N N . SER A 1 72 ? 0.922 -5.962 -8.054 1.00 88.19 72 SER A N 1
ATOM 563 C CA . SER A 1 72 ? 1.191 -6.788 -9.230 1.00 88.19 72 SER A CA 1
ATOM 564 C C . SER A 1 72 ? 1.417 -5.907 -10.459 1.00 88.19 72 SER A C 1
ATOM 566 O O . SER A 1 72 ? 0.709 -4.923 -10.658 1.00 88.19 72 SER A O 1
ATOM 568 N N . ASN A 1 73 ? 2.369 -6.268 -11.318 1.00 87.25 73 ASN A N 1
ATOM 569 C CA . ASN A 1 73 ? 2.694 -5.550 -12.557 1.00 87.25 73 ASN A CA 1
ATOM 570 C C . ASN A 1 73 ? 3.020 -4.061 -12.340 1.00 87.25 73 ASN A C 1
ATOM 572 O O . ASN A 1 73 ? 2.661 -3.215 -13.160 1.00 87.25 73 ASN A O 1
ATOM 576 N N . CYS A 1 74 ? 3.685 -3.731 -11.234 1.00 86.44 74 CYS A N 1
ATOM 577 C CA . CYS A 1 74 ? 4.085 -2.366 -10.909 1.00 86.44 74 CYS A CA 1
ATOM 578 C C . CYS A 1 74 ? 5.547 -2.126 -11.310 1.00 86.44 74 CYS A C 1
ATOM 580 O O . CYS A 1 74 ? 6.416 -1.887 -10.476 1.00 86.44 74 CYS A O 1
ATOM 582 N N . TYR A 1 75 ? 5.823 -2.205 -12.614 1.00 86.56 75 TYR A N 1
ATOM 583 C CA . TYR A 1 75 ? 7.178 -2.154 -13.179 1.00 86.56 75 TYR A CA 1
ATOM 584 C C . TYR A 1 75 ? 7.876 -0.794 -13.028 1.00 86.56 75 TYR A C 1
ATOM 586 O O . TYR A 1 75 ? 9.085 -0.706 -13.210 1.00 86.56 75 TYR A O 1
ATOM 594 N N . ARG A 1 76 ? 7.130 0.274 -12.719 1.00 87.38 76 ARG A N 1
ATOM 595 C CA . ARG A 1 76 ? 7.655 1.629 -12.466 1.00 87.38 76 ARG A CA 1
ATOM 596 C C . ARG A 1 76 ? 7.694 2.010 -10.991 1.00 87.38 76 ARG A C 1
ATOM 598 O O . ARG A 1 76 ? 8.185 3.095 -10.684 1.00 87.38 76 ARG A O 1
ATOM 605 N N . LEU A 1 77 ? 7.171 1.165 -10.106 1.00 88.31 77 LEU A N 1
ATOM 606 C CA . LEU A 1 77 ? 7.058 1.478 -8.690 1.00 88.31 77 LEU A CA 1
ATOM 607 C C . LEU A 1 77 ? 8.435 1.397 -8.046 1.00 88.31 77 LEU A C 1
ATOM 609 O O . LEU A 1 77 ? 8.996 0.313 -7.968 1.00 88.31 77 LEU A O 1
ATOM 613 N N . MET A 1 78 ? 8.958 2.537 -7.602 1.00 89.19 78 MET A N 1
ATOM 614 C CA . MET A 1 78 ? 10.304 2.633 -7.031 1.00 89.19 78 MET A CA 1
ATOM 615 C C . MET A 1 78 ? 10.313 2.476 -5.512 1.00 89.19 78 MET A C 1
ATOM 617 O O . MET A 1 78 ? 11.313 2.033 -4.963 1.00 89.19 78 MET A O 1
ATOM 621 N N . ASP A 1 79 ? 9.207 2.810 -4.841 1.00 87.94 79 ASP A N 1
ATOM 622 C CA . ASP A 1 79 ? 9.124 2.792 -3.379 1.00 87.94 79 ASP A CA 1
ATOM 623 C C . ASP A 1 79 ? 7.693 2.510 -2.880 1.00 87.94 79 ASP A C 1
ATOM 625 O O . ASP A 1 79 ? 6.701 2.836 -3.547 1.00 87.94 79 ASP A O 1
ATOM 629 N N . VAL A 1 80 ? 7.600 1.943 -1.676 1.00 89.94 80 VAL A N 1
ATOM 630 C CA . VAL A 1 80 ? 6.380 1.772 -0.878 1.00 89.94 80 VAL A CA 1
ATOM 631 C C . VAL A 1 80 ? 6.592 2.446 0.489 1.00 89.94 80 VAL A C 1
ATOM 633 O O . VAL A 1 80 ? 6.900 1.771 1.481 1.00 89.94 80 VAL A O 1
ATOM 636 N N . PRO A 1 81 ? 6.400 3.775 0.582 1.00 91.44 81 PRO A N 1
ATOM 637 C CA . PRO A 1 81 ? 6.687 4.519 1.800 1.00 91.44 81 PRO A CA 1
ATOM 638 C C . PRO A 1 81 ? 5.873 4.015 2.997 1.00 91.44 81 PRO A C 1
ATOM 640 O O . PRO A 1 81 ? 4.668 3.776 2.909 1.00 91.44 81 PRO A O 1
ATOM 643 N N . GLY A 1 82 ? 6.539 3.860 4.142 1.00 92.31 82 GLY A N 1
ATOM 644 C CA . GLY A 1 82 ? 5.904 3.428 5.389 1.00 92.31 82 GLY A CA 1
ATOM 645 C C . GLY A 1 82 ? 5.708 1.918 5.535 1.00 92.31 82 GLY A C 1
ATOM 646 O O . GLY A 1 82 ? 5.248 1.481 6.590 1.00 92.31 82 GLY A O 1
ATOM 647 N N . LEU A 1 83 ? 6.099 1.115 4.539 1.00 91.38 83 LEU A N 1
ATOM 648 C CA . LEU A 1 83 ? 5.987 -0.344 4.576 1.00 91.38 83 LEU A CA 1
ATOM 649 C C . LEU A 1 83 ? 6.726 -0.975 5.769 1.00 91.38 83 LEU A C 1
ATOM 651 O O . LEU A 1 83 ? 6.150 -1.809 6.465 1.00 91.38 83 LEU A O 1
ATOM 655 N N . SER A 1 84 ? 7.945 -0.518 6.075 1.00 90.38 84 SER A N 1
ATOM 656 C CA . SER A 1 84 ? 8.738 -0.979 7.232 1.00 90.38 84 SER A CA 1
ATOM 657 C C . SER A 1 84 ? 8.099 -0.661 8.592 1.00 90.38 84 SER A C 1
ATOM 659 O O . SER A 1 84 ? 8.439 -1.265 9.606 1.00 90.38 84 SER A O 1
ATOM 661 N N . LYS A 1 85 ? 7.125 0.257 8.642 1.00 93.19 85 LYS A N 1
ATOM 662 C CA . LYS A 1 85 ? 6.406 0.631 9.872 1.00 93.19 85 LYS A CA 1
ATOM 663 C C . LYS A 1 85 ? 5.154 -0.217 10.123 1.00 93.19 85 LYS A C 1
ATOM 665 O O . LYS A 1 85 ? 4.496 -0.029 11.152 1.00 93.19 85 LYS A O 1
ATOM 670 N N . LEU A 1 86 ? 4.789 -1.121 9.211 1.00 93.25 86 LEU A N 1
ATOM 671 C CA . LEU A 1 86 ? 3.600 -1.960 9.346 1.00 93.25 86 LEU A CA 1
ATOM 672 C C . LEU A 1 86 ? 3.847 -3.129 10.301 1.00 93.25 86 LEU A C 1
ATOM 674 O O . LEU A 1 86 ? 4.536 -4.089 9.973 1.00 93.25 86 LEU A O 1
ATOM 678 N N . ARG A 1 87 ? 3.228 -3.081 11.483 1.00 91.88 87 ARG A N 1
ATOM 679 C CA . ARG A 1 87 ? 3.449 -4.079 12.545 1.00 91.88 87 ARG A CA 1
ATOM 680 C C . ARG A 1 87 ? 2.617 -5.351 12.401 1.00 91.88 87 ARG A C 1
ATOM 682 O O . ARG A 1 87 ? 2.951 -6.366 13.002 1.00 91.88 87 ARG A O 1
ATOM 689 N N . CYS A 1 88 ? 1.525 -5.292 11.644 1.00 96.06 88 CYS A N 1
ATOM 690 C CA . CYS A 1 88 ? 0.588 -6.405 11.480 1.00 96.06 88 CYS A CA 1
ATOM 691 C C . CYS A 1 88 ? 0.633 -7.032 10.084 1.00 96.06 88 CYS A C 1
ATOM 693 O O . CYS A 1 88 ? -0.239 -7.839 9.764 1.00 96.06 88 CYS A O 1
ATOM 695 N N . LEU A 1 89 ? 1.616 -6.668 9.252 1.00 95.25 89 LEU A N 1
ATOM 696 C CA . LEU A 1 89 ? 1.729 -7.202 7.902 1.00 95.25 89 LEU A CA 1
ATOM 697 C C . LEU A 1 89 ? 2.159 -8.672 7.957 1.00 95.25 89 LEU A C 1
ATOM 699 O O . LEU A 1 89 ? 3.243 -9.005 8.418 1.00 95.25 89 LEU A O 1
ATOM 703 N N . GLU A 1 90 ? 1.299 -9.553 7.463 1.00 96.38 90 GLU A N 1
ATOM 704 C CA . GLU A 1 90 ? 1.509 -11.006 7.477 1.00 96.38 90 GLU A CA 1
ATOM 705 C C . GLU A 1 90 ? 1.826 -11.556 6.090 1.00 96.38 90 GLU A C 1
ATOM 707 O O . GLU A 1 90 ? 2.423 -12.619 5.947 1.00 96.38 90 GLU A O 1
ATOM 712 N N . SER A 1 91 ? 1.376 -10.863 5.046 1.00 95.44 91 SER A N 1
ATOM 713 C CA . SER A 1 91 ? 1.605 -11.266 3.668 1.00 95.44 91 SER A CA 1
ATOM 714 C C . SER A 1 91 ? 1.891 -10.046 2.815 1.00 95.44 91 SER A C 1
ATOM 716 O O . SER A 1 91 ? 1.025 -9.194 2.607 1.00 95.44 91 SER A O 1
ATOM 718 N N . LEU A 1 92 ? 3.103 -10.022 2.283 1.00 92.69 92 LEU A N 1
ATOM 719 C CA . LEU A 1 92 ? 3.530 -9.118 1.237 1.00 92.69 92 LEU A CA 1
ATOM 720 C C . LEU A 1 92 ? 3.716 -9.936 -0.042 1.00 92.6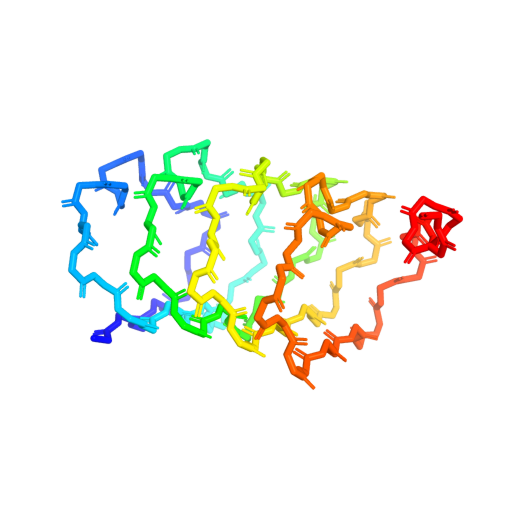9 92 LEU A C 1
ATOM 722 O O . LEU A 1 92 ? 4.458 -10.917 -0.043 1.00 92.69 92 LEU A O 1
ATOM 726 N N . LYS A 1 93 ? 3.027 -9.554 -1.118 1.00 91.19 93 LYS A N 1
ATOM 727 C CA . LYS A 1 93 ? 3.285 -10.087 -2.460 1.00 91.19 93 LYS A CA 1
ATOM 728 C C . LYS A 1 93 ? 3.590 -8.948 -3.416 1.00 91.19 93 LYS A C 1
ATOM 730 O O . LYS A 1 93 ? 2.825 -7.984 -3.482 1.00 91.19 93 LYS A O 1
ATOM 735 N N . LEU A 1 94 ? 4.694 -9.099 -4.132 1.00 88.19 94 LEU A N 1
ATOM 736 C CA . LEU A 1 94 ? 5.213 -8.154 -5.107 1.00 88.19 94 LEU A CA 1
ATOM 737 C C . LEU A 1 94 ? 5.480 -8.942 -6.389 1.00 88.19 94 LEU A C 1
ATOM 739 O O . LEU A 1 94 ? 6.550 -9.520 -6.559 1.00 88.19 94 LEU A O 1
ATOM 743 N N . ASP A 1 95 ? 4.473 -9.024 -7.252 1.00 87.88 95 ASP A N 1
ATOM 744 C CA . ASP A 1 95 ? 4.565 -9.778 -8.502 1.00 87.88 95 ASP A CA 1
ATOM 745 C C . ASP A 1 95 ? 4.903 -8.801 -9.635 1.00 87.88 95 ASP A C 1
ATOM 747 O O . ASP A 1 95 ? 4.167 -7.842 -9.855 1.00 87.88 95 ASP A O 1
ATOM 751 N N . ALA A 1 96 ? 6.001 -9.016 -10.365 1.00 87.00 96 ALA A N 1
ATOM 752 C CA . ALA A 1 96 ? 6.437 -8.117 -11.447 1.00 87.00 96 ALA A CA 1
ATOM 753 C C . ALA A 1 96 ? 6.564 -6.629 -11.015 1.00 87.00 96 ALA A C 1
ATOM 755 O O . ALA A 1 96 ? 6.074 -5.718 -11.687 1.00 87.00 96 ALA A O 1
ATOM 756 N N . CYS A 1 97 ? 7.222 -6.390 -9.872 1.00 86.75 97 CYS A N 1
ATOM 757 C CA . CYS A 1 97 ? 7.580 -5.066 -9.339 1.00 86.75 97 CYS A CA 1
ATOM 758 C C . CYS A 1 97 ? 9.099 -4.836 -9.441 1.00 86.75 97 CYS A C 1
ATOM 760 O O . CYS A 1 97 ? 9.797 -4.769 -8.435 1.00 86.75 97 CYS A O 1
ATOM 762 N N . GLU A 1 98 ? 9.625 -4.793 -10.663 1.00 86.06 98 GLU A N 1
ATOM 763 C CA . GLU A 1 98 ? 11.073 -4.882 -10.924 1.00 86.06 98 GLU A CA 1
ATOM 764 C C . GLU A 1 98 ? 11.870 -3.626 -10.541 1.00 86.06 98 GLU A C 1
ATOM 766 O O . GLU A 1 98 ? 13.052 -3.728 -10.229 1.00 86.06 98 GLU A O 1
ATOM 771 N N . ALA A 1 99 ? 11.236 -2.449 -10.550 1.00 87.25 99 ALA A N 1
ATOM 772 C CA . ALA A 1 99 ? 11.885 -1.180 -10.212 1.00 87.25 99 ALA A CA 1
ATOM 773 C C . ALA A 1 99 ? 11.891 -0.860 -8.708 1.00 87.25 99 ALA A C 1
ATOM 775 O O . ALA A 1 99 ? 12.433 0.176 -8.324 1.00 87.25 99 ALA A O 1
ATOM 776 N N . LEU A 1 100 ? 11.272 -1.703 -7.873 1.00 85.44 100 LEU A N 1
ATOM 777 C CA . LEU A 1 100 ? 11.103 -1.422 -6.452 1.00 85.44 100 LEU A CA 1
ATOM 778 C C . LEU A 1 100 ? 12.432 -1.575 -5.713 1.00 85.44 100 LEU A C 1
ATOM 780 O O . LEU A 1 100 ? 13.012 -2.664 -5.694 1.00 85.44 100 LEU A O 1
ATOM 784 N N . ASP A 1 101 ? 12.879 -0.508 -5.051 1.00 79.44 101 ASP A N 1
ATOM 785 C CA . ASP A 1 101 ? 14.043 -0.578 -4.177 1.00 79.44 101 ASP A CA 1
ATOM 786 C C . ASP A 1 101 ? 13.662 -1.261 -2.855 1.00 79.44 101 ASP A C 1
ATOM 788 O O . ASP A 1 101 ? 13.031 -0.684 -1.971 1.00 79.44 101 ASP A O 1
ATOM 792 N N . MET A 1 102 ? 14.037 -2.534 -2.722 1.00 70.31 102 MET A N 1
ATOM 793 C CA . MET A 1 102 ? 13.776 -3.320 -1.514 1.00 70.31 102 MET A CA 1
ATOM 794 C C . MET A 1 102 ? 14.755 -3.021 -0.364 1.00 70.31 102 MET A C 1
ATOM 796 O O . MET A 1 102 ? 14.588 -3.574 0.724 1.00 70.31 102 MET A O 1
ATOM 800 N N . ASN A 1 103 ? 15.765 -2.161 -0.548 1.00 64.00 103 ASN A N 1
ATOM 801 C CA . ASN A 1 103 ? 16.792 -1.928 0.475 1.00 64.00 103 ASN A CA 1
ATOM 802 C C . ASN A 1 103 ? 16.257 -1.24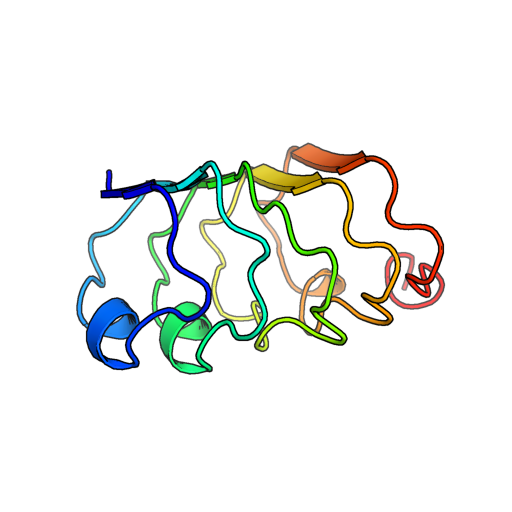8 1.748 1.00 64.00 103 ASN A C 1
ATOM 804 O O . ASN A 1 103 ? 16.812 -1.460 2.828 1.00 64.00 103 ASN A O 1
ATOM 808 N N . ASP A 1 104 ? 15.168 -0.483 1.657 1.00 55.25 104 ASP A N 1
ATOM 809 C CA . ASP A 1 104 ? 14.517 0.143 2.818 1.00 55.25 104 ASP A CA 1
ATOM 810 C C . ASP A 1 104 ? 13.446 -0.745 3.479 1.00 55.25 104 ASP A C 1
ATOM 812 O O . ASP A 1 104 ? 12.827 -0.356 4.470 1.00 55.25 104 ASP A O 1
ATOM 816 N N . MET A 1 105 ? 13.264 -1.977 2.988 1.00 58.44 105 MET A N 1
ATOM 817 C CA . MET A 1 105 ? 12.309 -2.951 3.533 1.00 58.44 105 MET A CA 1
ATOM 818 C C . MET A 1 105 ? 12.927 -3.917 4.558 1.00 58.44 105 MET A C 1
ATOM 820 O O . MET A 1 105 ? 12.199 -4.695 5.172 1.00 58.44 105 MET A O 1
ATOM 824 N N . ILE A 1 106 ? 14.255 -3.889 4.727 1.00 50.78 106 ILE A N 1
ATOM 825 C CA . ILE A 1 106 ? 15.030 -4.830 5.564 1.00 50.78 106 ILE A CA 1
ATOM 826 C C . ILE A 1 106 ? 15.659 -4.122 6.791 1.00 50.78 106 ILE A C 1
ATOM 828 O O . ILE A 1 106 ? 16.360 -4.754 7.579 1.00 50.78 106 ILE A O 1
ATOM 832 N N . LYS A 1 107 ? 15.415 -2.819 6.983 1.00 43.84 107 LYS A N 1
ATOM 833 C CA . LYS A 1 107 ? 15.858 -2.048 8.162 1.00 43.84 107 LYS A CA 1
ATOM 834 C C . LYS A 1 107 ? 14.728 -1.894 9.173 1.00 43.84 107 LYS A C 1
ATOM 836 O O . LYS A 1 107 ? 15.039 -1.961 10.382 1.00 43.84 107 LYS A O 1
#

pLDDT: mean 86.88, std 11.15, range [43.84, 98.12]

Secondary structure (DSSP, 8-state):
-EEEES-SB--GGGGG-TT--EEEEESS---B--GGGGG-TT--EEEEEE-TT-SB----TT-TT--EEEEES-TT--B-TTGGG-TT--EEEEES-TT--GGGG--

Radius of gyration: 12.43 Å; chains: 1; bounding box: 32×23×28 Å

Organism: NCBI:txid210225